Protein AF-A0A7K4CS05-F1 (afdb_monomer)

Radius of gyration: 12.36 Å; Cα contacts (8 Å, |Δi|>4): 89; chains: 1; bounding box: 36×21×26 Å

pLDDT: mean 87.0, std 7.78, range [45.62, 93.38]

Secondary structure (DSSP, 8-state):
-EEETTTTEEEEEE---TTTS-HHHHHHHHHHHHHTT-EEEES--TTS--B-TTT-PBPEEGGGG--

Sequence (67 aa):
MLVCTTCRKEVAIMGISPGAASDKDVGQIREAMARDGKLVLFNPPPFEKHRCPSCGSLLVDRNELGT

Solvent-accessible surface area (backbone atoms only — not comparable to full-atom values): 4156 Å² total; per-residue (Å²): 97,37,28,27,78,88,78,71,26,48,35,46,81,43,84,69,60,91,87,74,59,54,74,65,53,55,48,52,51,50,52,53,36,44,75,75,60,30,45,73,41,70,65,66,69,92,90,55,88,50,56,32,93,88,76,62,48,68,43,42,48,48,76,78,73,54,132

Structure (mmCIF, N/CA/C/O backbone):
data_AF-A0A7K4CS05-F1
#
_entry.id   AF-A0A7K4CS05-F1
#
loop_
_atom_site.group_PDB
_atom_site.id
_atom_site.type_symbol
_atom_site.label_atom_id
_atom_site.label_alt_id
_atom_site.label_comp_id
_atom_site.label_asym_id
_atom_site.label_entity_id
_atom_site.label_seq_id
_atom_site.pdbx_PDB_ins_code
_atom_site.Cartn_x
_atom_site.Cartn_y
_atom_site.Cartn_z
_atom_site.occupancy
_atom_site.B_iso_or_equiv
_atom_site.auth_seq_id
_atom_site.auth_comp_id
_atom_site.auth_asym_id
_atom_site.auth_atom_id
_atom_site.pdbx_PDB_model_num
ATOM 1 N N . MET A 1 1 ? -8.530 8.240 -1.464 1.00 80.56 1 MET A N 1
ATOM 2 C CA . MET A 1 1 ? -7.231 8.039 -0.758 1.00 80.56 1 MET A CA 1
ATOM 3 C C . MET A 1 1 ? -7.414 6.862 0.173 1.00 80.56 1 MET A C 1
ATOM 5 O O . MET A 1 1 ? -8.388 6.877 0.910 1.00 80.56 1 MET A O 1
ATOM 9 N N . LEU A 1 2 ? -6.535 5.861 0.163 1.00 90.69 2 LEU A N 1
ATOM 10 C CA . LEU A 1 2 ? -6.759 4.662 0.970 1.00 90.69 2 LEU A CA 1
ATOM 11 C C . LEU A 1 2 ? -6.401 4.878 2.440 1.00 90.69 2 LEU A C 1
ATOM 13 O O . LEU A 1 2 ? -5.458 5.598 2.770 1.00 90.69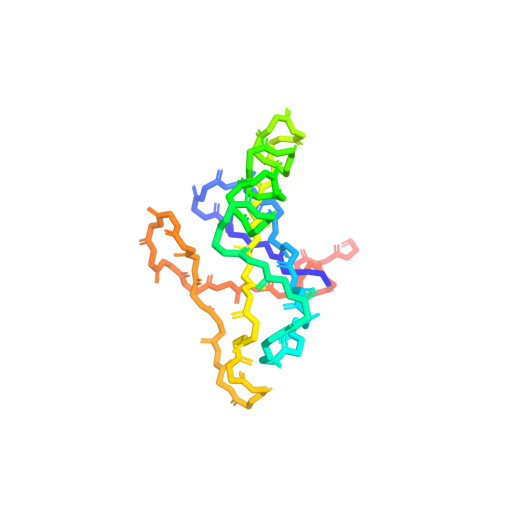 2 LEU A O 1
ATOM 17 N N . VAL A 1 3 ? -7.138 4.217 3.327 1.00 93.00 3 VAL A N 1
ATOM 18 C CA . VAL A 1 3 ? -6.901 4.243 4.772 1.00 93.00 3 VAL A CA 1
ATOM 19 C C . VAL A 1 3 ? -6.972 2.827 5.320 1.00 93.00 3 VAL A C 1
ATOM 21 O O . VAL A 1 3 ? -7.844 2.038 4.959 1.00 93.00 3 VAL A O 1
ATOM 24 N N . CYS A 1 4 ? -6.049 2.502 6.222 1.00 92.50 4 CYS A N 1
ATOM 25 C CA . CYS A 1 4 ? -6.165 1.323 7.064 1.00 92.50 4 CYS A CA 1
ATOM 26 C C . CYS A 1 4 ? -6.857 1.719 8.369 1.00 92.50 4 CYS A C 1
ATOM 28 O O . CYS A 1 4 ? -6.247 2.392 9.202 1.00 92.50 4 CYS A O 1
ATOM 30 N N . THR A 1 5 ? -8.096 1.280 8.581 1.00 91.38 5 THR A N 1
ATOM 31 C CA . THR A 1 5 ? -8.850 1.557 9.817 1.00 91.38 5 THR A CA 1
ATOM 32 C C . THR A 1 5 ? -8.245 0.860 11.037 1.00 91.38 5 THR A C 1
ATOM 34 O O . THR A 1 5 ? -8.257 1.423 12.126 1.00 91.38 5 THR A O 1
ATOM 37 N N . THR A 1 6 ? -7.621 -0.312 10.858 1.00 92.69 6 THR A N 1
ATOM 38 C CA . THR A 1 6 ? -6.917 -1.036 11.932 1.00 92.69 6 THR A CA 1
ATOM 39 C C . THR A 1 6 ? -5.665 -0.295 12.405 1.00 92.69 6 THR A C 1
ATOM 41 O O . THR A 1 6 ? -5.470 -0.092 13.599 1.00 92.69 6 THR A O 1
ATOM 44 N N . CYS A 1 7 ? -4.809 0.139 11.475 1.00 90.12 7 CYS A N 1
ATOM 45 C CA . CYS A 1 7 ? -3.584 0.875 11.809 1.00 90.12 7 CYS A CA 1
ATOM 46 C C . CYS A 1 7 ? -3.837 2.364 12.071 1.00 90.12 7 CYS A C 1
ATOM 48 O O . CYS A 1 7 ? -2.941 3.036 12.573 1.00 90.12 7 CYS A O 1
ATOM 50 N N . ARG A 1 8 ? -5.013 2.879 11.685 1.00 91.19 8 ARG A N 1
ATOM 51 C CA . ARG A 1 8 ? -5.345 4.311 11.629 1.00 91.19 8 ARG A CA 1
ATOM 52 C C . ARG A 1 8 ? -4.301 5.125 10.855 1.00 91.19 8 ARG A C 1
ATOM 54 O O . ARG A 1 8 ? -3.903 6.202 11.281 1.00 91.19 8 ARG A O 1
ATOM 61 N N . LYS A 1 9 ? -3.841 4.580 9.722 1.00 90.94 9 LYS A N 1
ATOM 62 C CA . LYS A 1 9 ? -2.837 5.205 8.846 1.00 90.94 9 LYS A CA 1
ATOM 63 C C . LYS A 1 9 ? -3.376 5.399 7.439 1.00 90.94 9 LYS A C 1
ATOM 65 O O . LYS A 1 9 ? -4.073 4.531 6.909 1.00 90.94 9 LYS A O 1
ATOM 70 N N . GLU A 1 10 ? -2.990 6.514 6.835 1.00 93.38 10 GLU A N 1
ATOM 71 C CA . GLU A 1 10 ? -3.183 6.773 5.412 1.00 93.38 10 GLU A CA 1
ATOM 72 C C . GLU A 1 10 ? -2.268 5.864 4.586 1.00 93.38 10 GLU A C 1
ATOM 74 O O . GLU A 1 10 ? -1.132 5.588 4.982 1.00 93.38 10 GLU A O 1
ATOM 79 N N . VAL A 1 11 ? -2.756 5.404 3.437 1.00 92.31 11 VAL A N 1
ATOM 80 C CA . VAL A 1 11 ? -1.991 4.586 2.497 1.00 92.31 11 VAL A CA 1
ATOM 81 C C . VAL A 1 11 ? -2.001 5.254 1.127 1.00 92.31 11 VAL A C 1
ATOM 83 O O . VAL A 1 11 ? -3.048 5.414 0.499 1.00 92.31 11 VAL A O 1
ATOM 86 N N . ALA A 1 12 ? -0.821 5.647 0.661 1.00 90.94 12 ALA A N 1
ATOM 87 C CA . ALA A 1 12 ? -0.618 6.170 -0.679 1.00 90.94 12 ALA A CA 1
ATOM 88 C C . ALA A 1 12 ? -0.409 5.018 -1.668 1.00 90.94 12 ALA A C 1
ATOM 90 O O . ALA A 1 12 ? 0.342 4.083 -1.387 1.00 90.94 12 ALA A O 1
ATOM 91 N N . ILE A 1 13 ? -1.043 5.095 -2.837 1.00 89.56 13 ILE A N 1
ATOM 92 C CA . ILE A 1 13 ? -0.714 4.228 -3.970 1.00 89.56 13 ILE A CA 1
ATOM 93 C C . ILE A 1 13 ? 0.266 4.984 -4.853 1.00 89.56 13 ILE A C 1
ATOM 95 O O . ILE A 1 13 ? 0.008 6.130 -5.217 1.00 89.56 13 ILE A O 1
ATOM 99 N N . MET A 1 14 ? 1.374 4.343 -5.204 1.00 89.12 14 MET A N 1
ATOM 100 C CA . MET A 1 14 ? 2.393 4.931 -6.058 1.00 89.12 14 MET A CA 1
ATOM 101 C C . MET A 1 14 ? 2.721 3.982 -7.210 1.00 89.12 14 MET A C 1
ATOM 103 O O . MET A 1 14 ? 3.038 2.811 -7.000 1.00 89.12 14 MET A O 1
ATOM 107 N N . GLY A 1 15 ? 2.618 4.490 -8.436 1.00 88.56 15 GLY A N 1
ATOM 108 C CA . GLY A 1 15 ? 3.069 3.787 -9.631 1.00 88.56 15 GLY A CA 1
ATOM 109 C C . GLY A 1 15 ? 4.555 4.047 -9.855 1.00 88.56 15 GLY A C 1
ATOM 110 O O . GLY A 1 15 ? 4.962 5.203 -9.919 1.00 88.56 15 GLY A O 1
ATOM 111 N N . ILE A 1 16 ? 5.357 2.995 -9.979 1.00 86.75 16 ILE A N 1
ATOM 112 C CA . ILE A 1 16 ? 6.773 3.077 -10.353 1.00 86.75 16 ILE A CA 1
ATOM 113 C C . ILE A 1 16 ? 7.024 2.178 -11.552 1.00 86.75 16 ILE A C 1
ATOM 115 O O . ILE A 1 16 ? 6.750 0.980 -11.513 1.00 86.75 16 ILE A O 1
ATOM 119 N N . SER A 1 17 ? 7.565 2.749 -12.623 1.00 85.31 17 SER A N 1
ATOM 120 C CA . SER A 1 17 ? 7.913 1.972 -13.809 1.00 85.31 17 SER A CA 1
ATOM 121 C C . SER A 1 17 ? 9.070 1.012 -13.503 1.00 85.31 17 SER A C 1
ATOM 123 O O . SER A 1 17 ? 10.024 1.406 -12.823 1.00 85.31 17 SER A O 1
ATOM 125 N N . PRO A 1 18 ? 9.038 -0.228 -14.022 1.00 74.19 18 PRO A N 1
ATOM 126 C CA . PRO A 1 18 ? 10.175 -1.137 -13.938 1.00 74.19 18 PRO A CA 1
ATOM 127 C C . PRO A 1 18 ? 11.438 -0.464 -14.492 1.00 74.19 18 PRO A C 1
ATOM 129 O O . PRO A 1 18 ? 11.428 0.045 -15.610 1.00 74.19 18 PRO A O 1
ATOM 132 N N . GLY A 1 19 ? 12.507 -0.421 -13.694 1.00 77.56 19 GLY A N 1
ATOM 133 C CA . GLY A 1 19 ? 13.782 0.206 -14.067 1.00 77.56 19 GLY A CA 1
ATOM 134 C C . GLY A 1 19 ? 13.864 1.729 -13.890 1.00 77.56 19 GLY A C 1
ATOM 135 O O . GLY A 1 19 ? 14.936 2.286 -14.097 1.00 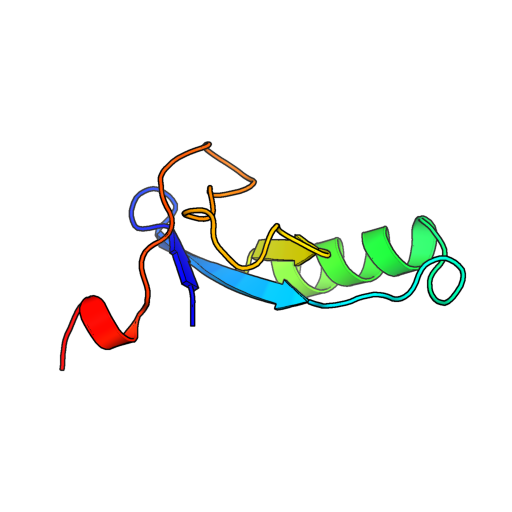77.56 19 GLY A O 1
ATOM 136 N N . ALA A 1 20 ? 12.784 2.408 -13.481 1.00 79.12 20 ALA A N 1
ATOM 137 C CA . ALA A 1 20 ? 12.806 3.851 -13.208 1.00 79.12 20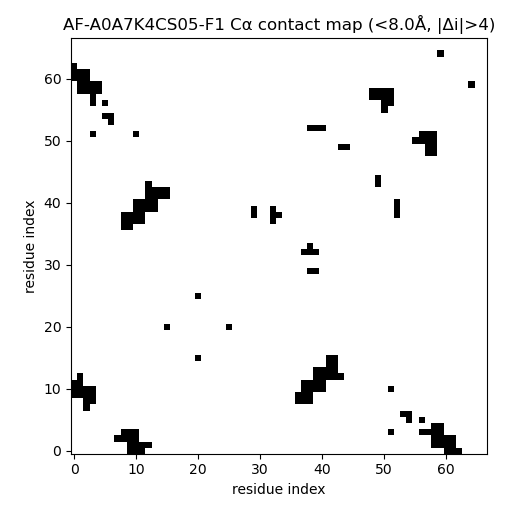 ALA A CA 1
ATOM 138 C C . ALA A 1 20 ? 13.220 4.204 -11.768 1.00 79.12 20 ALA A C 1
ATOM 140 O O . ALA A 1 20 ? 13.611 5.337 -11.505 1.00 79.12 20 ALA A O 1
ATOM 141 N N . ALA A 1 21 ? 13.128 3.248 -10.843 1.00 81.19 21 ALA A N 1
ATOM 142 C CA . ALA A 1 21 ? 13.531 3.403 -9.451 1.00 81.19 21 ALA A CA 1
ATOM 143 C C . ALA A 1 21 ? 14.323 2.168 -9.014 1.00 81.19 21 ALA A C 1
ATOM 145 O O . ALA A 1 21 ? 13.916 1.038 -9.293 1.00 81.19 21 ALA A O 1
ATOM 146 N N . SER A 1 22 ? 15.449 2.383 -8.336 1.0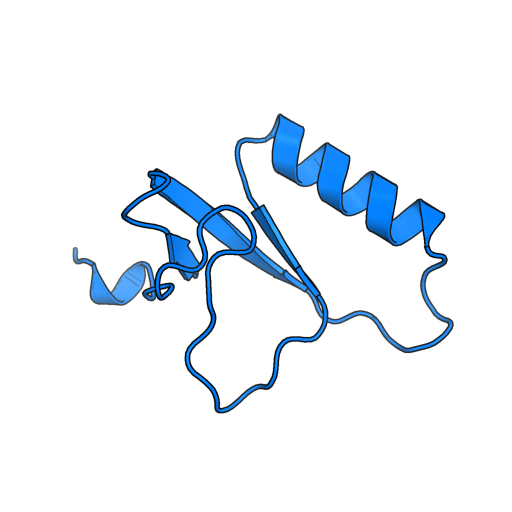0 85.69 22 SER A N 1
ATOM 147 C CA . SER A 1 22 ? 16.193 1.307 -7.683 1.00 85.69 22 SER A CA 1
ATOM 148 C C . SER A 1 22 ? 15.496 0.875 -6.390 1.00 85.69 22 SER A C 1
ATOM 150 O O . SER A 1 22 ? 14.719 1.636 -5.807 1.00 85.69 22 SER A O 1
ATOM 152 N N . ASP A 1 23 ? 15.820 -0.313 -5.873 1.00 83.31 23 ASP A N 1
ATOM 153 C CA . ASP A 1 23 ? 15.329 -0.760 -4.560 1.00 83.31 23 ASP A CA 1
ATOM 154 C C . ASP A 1 23 ? 15.652 0.245 -3.443 1.00 83.31 23 ASP A C 1
ATOM 156 O O . ASP A 1 23 ? 14.881 0.410 -2.494 1.00 83.31 23 ASP A O 1
ATOM 160 N N . LYS A 1 24 ? 16.767 0.976 -3.581 1.00 87.69 24 LYS A N 1
ATOM 161 C CA . LYS A 1 24 ? 17.157 2.048 -2.662 1.00 87.69 24 LYS A CA 1
ATOM 162 C C . LYS A 1 24 ? 16.179 3.221 -2.714 1.00 87.69 24 LYS A C 1
ATOM 164 O O . LYS A 1 24 ? 15.788 3.713 -1.660 1.00 87.69 24 LYS A O 1
ATOM 169 N N . ASP A 1 25 ? 15.759 3.642 -3.904 1.00 88.62 25 ASP A N 1
ATOM 170 C CA . ASP A 1 25 ? 14.796 4.738 -4.071 1.00 88.62 25 ASP A CA 1
ATOM 171 C C . ASP A 1 25 ? 13.432 4.348 -3.490 1.00 88.62 25 ASP A C 1
ATOM 173 O O . ASP A 1 25 ? 12.819 5.109 -2.741 1.00 88.62 25 ASP A O 1
ATOM 177 N N . VAL A 1 26 ? 12.992 3.112 -3.749 1.00 89.06 26 VAL A N 1
ATOM 178 C CA . VAL A 1 26 ? 11.762 2.553 -3.166 1.00 89.06 26 VAL A CA 1
ATOM 179 C C . VAL A 1 26 ? 11.843 2.525 -1.637 1.00 89.06 26 VAL A C 1
ATOM 181 O O . VAL A 1 26 ? 10.881 2.899 -0.958 1.00 89.06 26 VAL A O 1
ATOM 184 N N . GLY A 1 27 ? 12.991 2.125 -1.084 1.00 88.50 27 GLY A N 1
ATOM 185 C CA . GLY A 1 27 ? 13.265 2.164 0.352 1.00 88.50 27 GLY A CA 1
ATOM 186 C C . GLY A 1 27 ? 13.160 3.576 0.930 1.00 88.50 27 GLY A C 1
ATOM 187 O O . GLY A 1 27 ? 12.414 3.792 1.885 1.00 88.50 27 GLY A O 1
ATOM 188 N N . GLN A 1 28 ? 13.808 4.556 0.299 1.00 92.38 28 GLN A N 1
ATOM 189 C CA . GLN A 1 28 ? 13.772 5.953 0.743 1.00 92.38 28 GLN A CA 1
ATOM 190 C C . GLN A 1 28 ? 12.358 6.541 0.723 1.00 92.38 28 GLN A C 1
ATOM 192 O O . GLN A 1 28 ? 11.979 7.260 1.649 1.00 92.38 28 GLN A O 1
ATOM 197 N N . ILE A 1 29 ? 11.552 6.207 -0.289 1.00 90.69 29 ILE A N 1
ATOM 198 C CA . ILE A 1 29 ? 10.146 6.621 -0.358 1.00 90.69 29 ILE A CA 1
ATOM 199 C C . ILE A 1 29 ? 9.347 6.003 0.795 1.00 90.69 29 ILE A C 1
ATOM 201 O O . ILE A 1 29 ? 8.565 6.703 1.441 1.00 90.69 29 ILE A O 1
ATOM 205 N N . ARG A 1 30 ? 9.546 4.709 1.091 1.00 89.75 30 ARG A N 1
ATOM 206 C CA . ARG A 1 30 ? 8.897 4.056 2.244 1.00 89.75 30 ARG A CA 1
ATOM 207 C C . ARG A 1 30 ? 9.253 4.752 3.548 1.00 89.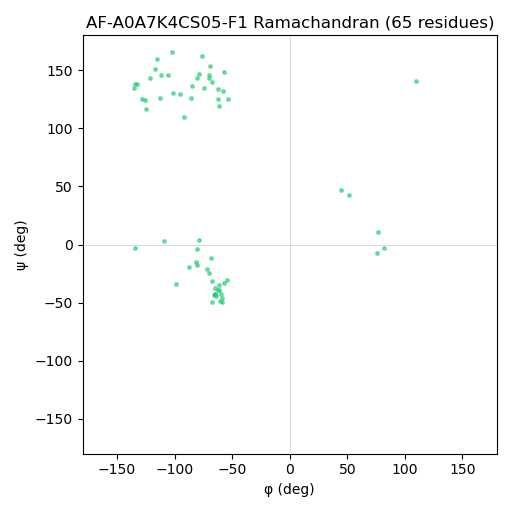75 30 ARG A C 1
ATOM 209 O O . ARG A 1 30 ? 8.357 5.016 4.345 1.00 89.75 30 ARG A O 1
ATOM 216 N N . GLU A 1 31 ? 10.529 5.055 3.758 1.00 91.81 31 GLU A N 1
ATOM 217 C CA . GLU A 1 31 ? 10.999 5.734 4.966 1.00 91.81 31 GLU A CA 1
ATOM 218 C C . GLU A 1 31 ? 10.447 7.157 5.080 1.00 91.81 31 GLU A C 1
ATOM 220 O O . GLU 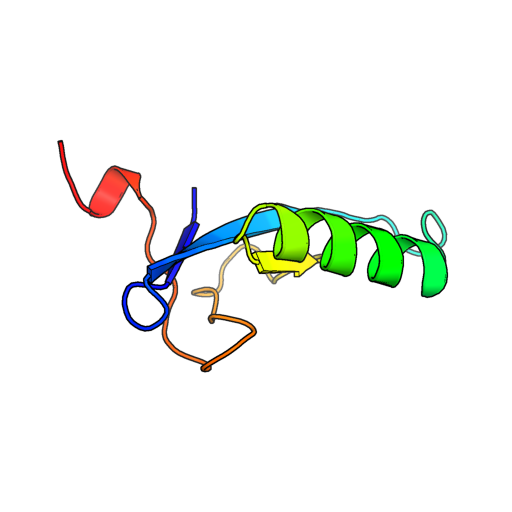A 1 31 ? 10.009 7.556 6.157 1.00 91.81 31 GLU A O 1
ATOM 225 N N . ALA A 1 32 ? 10.420 7.915 3.981 1.00 92.69 32 ALA A N 1
ATOM 226 C CA . ALA A 1 32 ? 9.843 9.256 3.956 1.00 92.69 32 ALA A CA 1
ATOM 227 C C . ALA A 1 32 ? 8.351 9.233 4.320 1.00 92.69 32 ALA A C 1
ATOM 229 O O . ALA A 1 32 ? 7.934 9.941 5.231 1.00 92.69 32 ALA A O 1
ATOM 230 N N . MET A 1 33 ? 7.571 8.347 3.695 1.00 91.31 33 MET A N 1
ATOM 231 C CA . MET A 1 33 ? 6.145 8.191 4.004 1.00 91.31 33 MET A CA 1
ATOM 232 C C . MET A 1 33 ? 5.919 7.736 5.449 1.00 91.31 33 MET A C 1
ATOM 234 O O . MET A 1 33 ? 5.006 8.222 6.112 1.00 91.31 33 MET A O 1
ATOM 238 N N . ALA A 1 34 ? 6.767 6.840 5.962 1.00 89.50 34 ALA A N 1
ATOM 239 C CA . ALA A 1 34 ? 6.687 6.382 7.343 1.00 89.50 34 ALA A CA 1
ATOM 240 C C . ALA A 1 34 ? 6.976 7.504 8.354 1.00 89.50 34 ALA A C 1
ATOM 242 O O . ALA A 1 34 ? 6.303 7.555 9.386 1.00 89.50 34 ALA A O 1
ATOM 243 N N . ARG A 1 35 ? 7.921 8.414 8.060 1.00 92.44 35 ARG A N 1
ATOM 244 C CA . ARG A 1 35 ? 8.177 9.618 8.876 1.00 92.44 35 ARG A CA 1
ATOM 245 C C . ARG A 1 35 ? 6.962 10.542 8.935 1.00 92.44 35 ARG A C 1
ATOM 247 O O . ARG A 1 35 ? 6.675 11.082 9.997 1.00 92.44 35 ARG A O 1
ATOM 254 N N . ASP A 1 36 ? 6.201 10.621 7.848 1.00 89.81 36 ASP A N 1
ATOM 255 C CA . ASP A 1 36 ? 4.938 11.366 7.785 1.00 89.81 36 ASP A CA 1
ATOM 256 C C . ASP A 1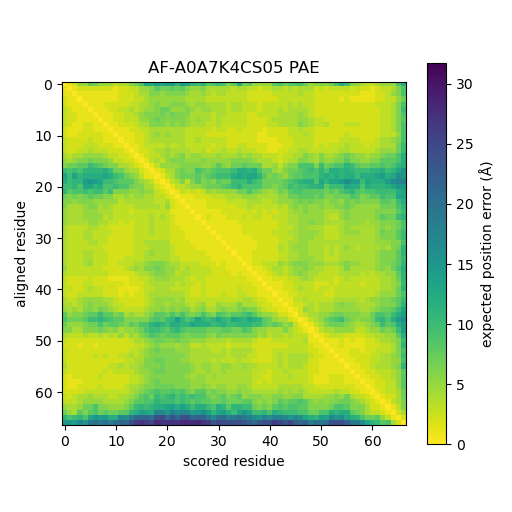 36 ? 3.755 10.605 8.422 1.00 89.81 36 ASP A C 1
ATOM 258 O O . ASP A 1 36 ? 2.608 11.050 8.369 1.00 89.81 36 ASP A O 1
ATOM 262 N N . GLY A 1 37 ? 4.000 9.427 9.011 1.00 89.62 37 GLY A N 1
ATOM 263 C CA . GLY A 1 37 ? 2.974 8.580 9.623 1.00 89.62 37 GLY A CA 1
ATOM 264 C C . GLY A 1 37 ? 2.113 7.805 8.619 1.00 89.62 37 GLY A C 1
ATOM 265 O O . GLY A 1 37 ? 1.117 7.189 9.009 1.00 89.62 37 GLY A O 1
ATOM 266 N N . LYS A 1 38 ? 2.493 7.796 7.339 1.00 92.38 38 LYS A N 1
ATOM 267 C CA . LYS A 1 38 ? 1.762 7.164 6.235 1.00 92.38 38 LYS A CA 1
ATOM 268 C C . LYS A 1 38 ? 2.393 5.836 5.824 1.00 92.38 38 LYS A C 1
ATOM 270 O O . LYS A 1 38 ? 3.515 5.493 6.192 1.00 92.38 38 LYS A O 1
ATOM 275 N N . LEU A 1 39 ? 1.643 5.059 5.053 1.00 92.38 39 LEU A N 1
ATOM 276 C CA . LEU A 1 39 ? 2.109 3.847 4.385 1.00 92.38 39 LEU A CA 1
ATOM 277 C C . LEU A 1 39 ? 2.060 4.050 2.870 1.00 92.38 39 LEU A C 1
ATOM 279 O O . LEU A 1 39 ? 1.328 4.902 2.370 1.00 92.38 39 LEU A O 1
ATOM 283 N N . VAL A 1 40 ? 2.812 3.238 2.131 1.00 92.50 40 VAL A N 1
ATOM 284 C CA . VAL A 1 40 ? 2.834 3.276 0.667 1.00 92.50 40 VAL A CA 1
ATOM 285 C C . VAL A 1 40 ? 2.696 1.871 0.084 1.00 92.50 40 VAL A C 1
ATOM 287 O O . VAL A 1 40 ? 3.295 0.913 0.581 1.00 92.50 40 VAL A O 1
ATOM 290 N N . LEU A 1 41 ? 1.888 1.761 -0.967 1.00 91.19 41 LEU A N 1
ATOM 291 C CA . LEU A 1 41 ? 1.753 0.592 -1.824 1.00 91.19 41 LEU A CA 1
ATOM 292 C C . LEU A 1 41 ? 2.291 0.932 -3.208 1.00 91.19 41 LEU A C 1
ATOM 294 O O . LEU A 1 41 ? 1.843 1.894 -3.829 1.00 91.19 41 LEU A O 1
ATOM 298 N N . PHE A 1 42 ? 3.224 0.120 -3.693 1.00 90.25 42 PHE A N 1
ATOM 299 C CA . PHE A 1 42 ? 3.812 0.295 -5.013 1.00 90.25 42 PHE A CA 1
ATOM 300 C C . PHE A 1 42 ? 3.206 -0.682 -6.003 1.00 90.25 42 PHE A C 1
ATOM 302 O O . PHE A 1 42 ? 3.148 -1.875 -5.711 1.00 90.25 42 PHE A O 1
ATOM 309 N N . ASN A 1 43 ? 2.776 -0.169 -7.156 1.00 89.31 43 ASN A N 1
ATOM 310 C CA . ASN A 1 43 ? 2.201 -0.954 -8.252 1.00 89.31 43 ASN A CA 1
ATOM 311 C C . ASN A 1 43 ? 1.180 -2.023 -7.807 1.00 89.31 43 ASN A C 1
ATOM 313 O O . ASN A 1 43 ? 1.292 -3.176 -8.233 1.00 89.31 43 ASN A O 1
ATOM 317 N N . PRO A 1 44 ? 0.204 -1.710 -6.931 1.00 88.44 44 PRO A N 1
A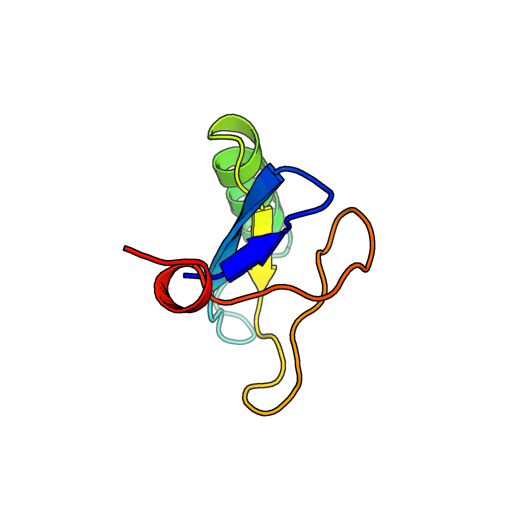TOM 318 C CA . PRO A 1 44 ? -0.779 -2.713 -6.568 1.00 88.44 44 PRO A CA 1
ATOM 319 C C . PRO A 1 44 ? -1.707 -3.017 -7.765 1.00 88.44 44 PRO A C 1
ATOM 321 O O . PRO A 1 44 ? -1.923 -2.141 -8.608 1.00 88.44 44 PRO A O 1
ATOM 324 N N . PRO A 1 45 ? -2.295 -4.225 -7.842 1.00 86.06 45 PRO A N 1
ATOM 325 C CA . PRO A 1 45 ? -3.240 -4.578 -8.901 1.00 86.06 45 PRO A CA 1
ATOM 326 C C . PRO A 1 45 ? -4.443 -3.617 -8.920 1.00 86.06 45 PRO A C 1
ATOM 328 O O . PRO A 1 45 ? -5.034 -3.394 -7.866 1.00 86.06 45 PRO A O 1
ATOM 331 N N . PRO A 1 46 ? -4.850 -3.066 -10.079 1.00 78.50 46 PRO A N 1
ATOM 332 C CA . PRO A 1 46 ? -5.838 -1.981 -10.143 1.00 78.50 46 PRO A CA 1
ATOM 333 C C . PRO A 1 46 ? -7.283 -2.395 -9.819 1.00 78.50 46 PRO A C 1
ATOM 335 O O . PRO A 1 46 ? -8.091 -1.540 -9.474 1.00 78.50 46 PRO A O 1
ATOM 338 N N . PHE A 1 47 ? -7.625 -3.681 -9.938 1.00 76.62 47 PHE A N 1
ATOM 339 C CA . PHE A 1 47 ? -9.004 -4.178 -9.789 1.00 76.62 47 PHE A CA 1
ATOM 340 C C . PHE A 1 47 ? -9.233 -4.999 -8.516 1.00 76.62 47 PHE A C 1
ATOM 342 O O . PHE A 1 47 ? -10.322 -5.532 -8.311 1.00 76.62 47 PHE A O 1
ATOM 349 N N . GLU A 1 48 ? -8.219 -5.127 -7.661 1.00 80.38 48 GLU A N 1
ATOM 350 C CA . GLU A 1 48 ? -8.311 -5.921 -6.440 1.00 80.38 48 GLU A CA 1
ATOM 351 C C . GLU A 1 48 ? -8.412 -5.017 -5.211 1.00 80.38 48 GLU A C 1
ATOM 353 O O . GLU A 1 48 ? -7.808 -3.945 -5.150 1.00 80.38 48 GLU A O 1
ATOM 358 N N . LYS A 1 49 ? -9.161 -5.457 -4.193 1.00 83.50 49 LYS A N 1
ATOM 359 C CA . LYS A 1 49 ? -9.202 -4.743 -2.916 1.00 83.50 49 LYS A CA 1
ATOM 360 C C . LYS A 1 49 ? -7.804 -4.724 -2.305 1.00 83.50 49 LYS A C 1
ATOM 362 O O . LYS A 1 49 ? -7.235 -5.765 -1.981 1.00 83.50 49 LYS A O 1
ATOM 367 N N . HIS A 1 50 ? -7.268 -3.528 -2.109 1.00 90.38 50 HIS A N 1
ATOM 368 C CA . HIS A 1 50 ? -5.934 -3.363 -1.557 1.00 90.38 50 HIS A CA 1
ATOM 369 C C . HIS A 1 50 ? -5.881 -3.751 -0.077 1.00 90.38 50 HIS A C 1
ATOM 371 O O . HIS A 1 50 ? -6.823 -3.529 0.686 1.00 90.38 50 HIS A O 1
ATOM 377 N N . ARG A 1 51 ? -4.745 -4.309 0.345 1.00 91.06 51 ARG A N 1
ATOM 378 C CA . ARG A 1 51 ? -4.486 -4.696 1.736 1.00 91.06 51 ARG A CA 1
ATOM 379 C C . ARG A 1 51 ? -3.416 -3.812 2.348 1.00 91.06 51 ARG A C 1
ATOM 381 O O . ARG A 1 51 ? -2.470 -3.397 1.683 1.00 91.06 51 ARG A O 1
ATOM 388 N N . CYS A 1 52 ? -3.563 -3.538 3.637 1.00 90.81 52 CYS A N 1
ATOM 389 C CA . CYS A 1 52 ? -2.604 -2.760 4.393 1.00 90.81 52 CYS A CA 1
ATOM 390 C C . CYS A 1 52 ? -1.251 -3.485 4.423 1.00 90.81 52 CYS A C 1
ATOM 392 O O . CYS A 1 52 ? -1.196 -4.617 4.909 1.00 90.81 52 CYS A O 1
ATOM 394 N N . PRO A 1 53 ? -0.148 -2.834 4.009 1.00 88.81 53 PRO A N 1
ATOM 395 C CA . PRO A 1 53 ? 1.170 -3.465 4.005 1.00 88.81 53 PRO A CA 1
ATOM 396 C C . PRO A 1 53 ? 1.713 -3.745 5.414 1.00 88.81 53 PRO A C 1
ATOM 398 O O . PRO A 1 53 ? 2.713 -4.437 5.548 1.00 88.81 53 PRO A O 1
ATOM 401 N N . SER A 1 54 ? 1.081 -3.205 6.463 1.00 89.88 54 SER A N 1
ATOM 402 C CA . SER A 1 54 ? 1.517 -3.383 7.852 1.00 89.88 54 SER A CA 1
ATOM 403 C C . SER A 1 54 ? 0.754 -4.472 8.610 1.00 89.88 54 SER A C 1
ATOM 405 O O . SER A 1 54 ? 1.342 -5.093 9.485 1.00 89.88 54 SER A O 1
ATOM 407 N N . CYS A 1 55 ? -0.542 -4.674 8.342 1.00 92.19 55 CYS A N 1
ATOM 408 C CA . CYS A 1 55 ? -1.382 -5.607 9.114 1.00 92.19 55 CYS A CA 1
ATOM 409 C C . CYS A 1 55 ? -2.263 -6.532 8.261 1.00 92.19 55 CYS A C 1
ATOM 411 O O . CYS A 1 55 ? -2.985 -7.354 8.811 1.00 92.19 55 CYS A O 1
ATOM 413 N N . GLY A 1 56 ? -2.254 -6.398 6.930 1.00 90.62 56 GLY A N 1
ATOM 414 C CA . GLY A 1 56 ? -3.041 -7.243 6.023 1.00 90.62 56 GLY A CA 1
ATOM 415 C C . GLY A 1 56 ? -4.547 -6.945 5.959 1.00 90.62 56 GLY A C 1
ATOM 416 O O . GLY A 1 56 ? -5.227 -7.497 5.086 1.00 90.62 56 GLY A O 1
ATOM 417 N N . SER A 1 57 ? -5.069 -6.065 6.824 1.00 92.50 57 SER A N 1
ATOM 418 C CA . SER A 1 57 ? -6.462 -5.597 6.784 1.00 92.50 57 SER A CA 1
ATOM 419 C C . SER A 1 57 ? -6.810 -4.962 5.441 1.00 92.50 57 SER A C 1
ATOM 421 O O . SER A 1 57 ? -5.956 -4.345 4.801 1.00 92.50 57 SER A O 1
ATOM 423 N N . LEU A 1 58 ? -8.072 -5.081 5.024 1.00 93.00 58 LEU A N 1
ATOM 424 C CA . LEU A 1 58 ? -8.559 -4.404 3.824 1.00 93.00 58 LEU A CA 1
ATOM 425 C C . LEU A 1 58 ? -8.450 -2.888 3.994 1.00 93.00 58 LEU A C 1
ATOM 427 O O . LEU A 1 58 ? -8.811 -2.337 5.035 1.00 93.00 58 LEU A O 1
ATOM 431 N N . LEU A 1 59 ? -7.928 -2.236 2.961 1.00 92.31 59 LEU A N 1
ATOM 432 C CA . LEU A 1 59 ? -7.947 -0.790 2.850 1.00 92.31 59 LEU A CA 1
ATOM 433 C C . LEU A 1 59 ? -9.309 -0.351 2.337 1.00 92.31 59 LEU A C 1
ATOM 435 O O . LEU A 1 59 ? -9.916 -1.013 1.496 1.00 92.31 59 LEU A O 1
ATOM 439 N N . VAL A 1 60 ? -9.762 0.777 2.855 1.00 91.81 60 VAL A N 1
ATOM 440 C CA . VAL A 1 60 ? -11.012 1.425 2.461 1.00 91.81 60 VAL A CA 1
ATOM 441 C C . VAL A 1 60 ? -10.688 2.778 1.858 1.00 91.81 60 VAL A C 1
ATOM 443 O O . VAL A 1 60 ? -9.662 3.376 2.215 1.00 91.81 60 VAL A O 1
ATOM 446 N N . ASP A 1 61 ? -11.521 3.272 0.946 1.00 88.31 61 ASP A N 1
ATOM 447 C CA . ASP A 1 61 ? -11.339 4.637 0.484 1.00 88.31 61 ASP A CA 1
ATOM 448 C C . ASP A 1 61 ? -11.811 5.621 1.563 1.00 88.31 61 ASP A C 1
ATOM 450 O O . ASP A 1 61 ? -12.864 5.467 2.179 1.00 88.31 61 ASP A O 1
ATOM 454 N N . ARG A 1 62 ? -11.006 6.653 1.819 1.00 82.94 62 ARG A N 1
ATOM 455 C CA . ARG A 1 62 ? -11.330 7.716 2.774 1.00 82.94 62 ARG A CA 1
ATOM 456 C C . ARG A 1 62 ? -12.647 8.409 2.437 1.00 82.94 62 ARG A C 1
ATOM 458 O O . ARG A 1 62 ? -13.343 8.806 3.361 1.00 82.94 62 ARG A O 1
ATOM 465 N N . ASN A 1 63 ? -12.992 8.542 1.158 1.00 80.50 63 ASN A N 1
ATOM 466 C CA . ASN A 1 63 ? -14.247 9.160 0.740 1.00 80.50 63 ASN A CA 1
ATOM 467 C C . ASN A 1 63 ? -15.454 8.267 1.073 1.00 80.50 63 ASN A C 1
ATOM 469 O O . ASN A 1 63 ? -16.551 8.783 1.253 1.00 80.50 63 ASN A O 1
ATOM 473 N N . GLU A 1 64 ? -15.259 6.951 1.203 1.00 77.69 64 GLU A N 1
ATOM 474 C CA . GLU A 1 64 ? -16.295 6.004 1.642 1.00 77.69 64 GLU A CA 1
ATOM 475 C C . GLU A 1 64 ? -16.466 5.980 3.171 1.00 77.69 64 GLU A C 1
ATOM 477 O O . GLU A 1 64 ? -17.493 5.522 3.666 1.00 77.69 64 GLU A O 1
ATOM 482 N N . LEU A 1 65 ? -15.483 6.482 3.931 1.00 70.75 65 LEU A N 1
ATOM 483 C CA . LEU A 1 65 ? -15.546 6.593 5.394 1.00 70.75 65 LEU A CA 1
ATOM 484 C C . LEU A 1 65 ? -16.335 7.819 5.897 1.00 70.75 65 LEU A C 1
ATOM 486 O O . LEU A 1 65 ? -16.543 7.926 7.104 1.00 70.75 65 LEU A O 1
ATOM 490 N N . GLY A 1 66 ? -16.801 8.691 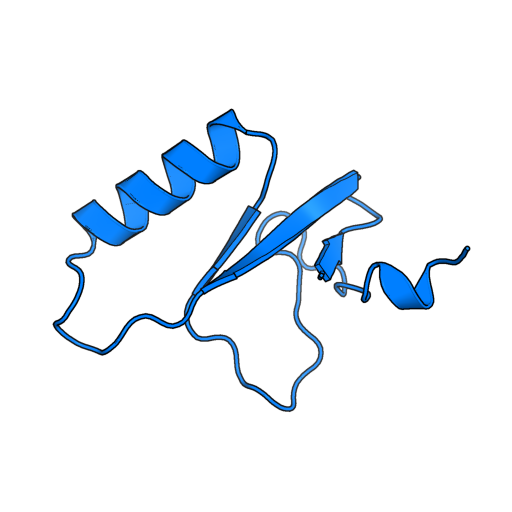4.996 1.00 64.69 66 GLY A N 1
ATOM 491 C CA . GLY A 1 66 ? -17.769 9.749 5.296 1.00 64.69 66 GLY A CA 1
ATOM 492 C C . GLY A 1 66 ? -17.222 11.181 5.264 1.00 64.69 66 GLY A C 1
ATOM 493 O O . GLY A 1 66 ? -16.106 11.464 5.706 1.00 64.69 66 GLY A O 1
ATOM 494 N N . THR A 1 67 ? -18.061 12.072 4.726 1.00 45.62 67 THR A N 1
ATOM 495 C CA . THR A 1 67 ? -18.352 13.400 5.300 1.00 45.62 67 THR A CA 1
ATOM 496 C C . THR A 1 67 ? -18.729 13.301 6.770 1.00 45.62 67 THR A C 1
ATOM 498 O O . THR A 1 67 ? -19.481 12.351 7.089 1.00 45.62 67 THR A O 1
#

Nearest PDB structures (foldseek):
  3og9-assembly2_B  TM=5.792E-01  e=3.421E+00  Lactococcus lactis subsp. lactis Il1403
  8qhr-assembly1_A  TM=3.641E-01  e=1.751E+00  Homo sapiens
  5xig-assembly2_B  TM=3.771E-01  e=1.751E+00  Toxoplasma gondii ME49
  8ci6-assembly1_A  TM=3.961E-01  e=6.684E+00  Allorhizobium ampelinum S4
  7d4y-assembly1_A  TM=3.994E-01  e=6.251E+00  Homo sapiens

Mean predicted aligned error: 4.81 Å

Foldseek 3Di:
DWADPVLRAAEAEDEDDVPRDDPVRVVVVQVVQVVVVHGYDYPDDPPDFDADPPPRHTIDDPVVVDD